Protein AF-A0A930DI45-F1 (afdb_monomer_lite)

Radius of gyration: 39.18 Å; chains: 1; bounding box: 90×34×97 Å

InterPro domains:
  IPR012910 TonB-dependent receptor, plug domain [PF07715] (63-113)
  IPR037066 TonB-dependent receptor, plug domain superfamily [G3DSA:2.170.130.10] (45-120)
  IPR039426 TonB-dependent receptor-like [PS52016] (44-120)
  IPR039426 TonB-dependent receptor-like [PTHR30069] (7-115)

Sequence (120 aa):
MNPNFKLNLLTLSLLAITSIAHAEDEVSTQELDEIQVKGKYIAKEKKVFTEGQAKSSRERVYQSSENIDAIVRSMPGVFTQQDKGSGVLAVNIRGDSGLGRVNTMVDGVTQTFYSTSADA

Structure (mmCIF, N/CA/C/O backbone):
data_AF-A0A930DI45-F1
#
_entry.id   AF-A0A930DI45-F1
#
loop_
_atom_site.group_PDB
_atom_site.id
_atom_site.type_symbol
_atom_site.label_atom_id
_atom_site.label_alt_id
_atom_site.label_comp_id
_atom_site.label_asym_id
_atom_site.label_entity_id
_atom_site.label_seq_id
_atom_site.pdbx_PDB_ins_code
_atom_site.Cartn_x
_atom_site.Cartn_y
_atom_site.Cartn_z
_atom_site.occupancy
_atom_site.B_iso_or_equiv
_atom_site.auth_seq_id
_atom_site.auth_comp_id
_atom_site.auth_asym_id
_atom_site.auth_atom_id
_atom_site.pdbx_PDB_model_num
ATOM 1 N N . MET A 1 1 ? -47.211 -2.564 79.512 1.00 41.62 1 MET A N 1
ATOM 2 C CA . MET A 1 1 ? -47.160 -3.741 78.618 1.00 41.62 1 MET A CA 1
ATOM 3 C C . MET A 1 1 ? -47.771 -4.905 79.390 1.00 41.62 1 MET A C 1
ATOM 5 O O . MET A 1 1 ? -47.152 -5.364 80.339 1.00 41.62 1 MET A O 1
ATOM 9 N N . ASN A 1 2 ? -49.030 -5.265 79.125 1.00 47.00 2 ASN A N 1
ATOM 10 C CA . ASN A 1 2 ? -49.768 -6.207 79.979 1.00 47.00 2 ASN A CA 1
ATOM 11 C C . ASN A 1 2 ? -49.318 -7.659 79.713 1.00 47.00 2 ASN A C 1
ATOM 13 O O . ASN A 1 2 ? -49.347 -8.074 78.557 1.00 47.00 2 ASN A O 1
ATOM 17 N N . PRO A 1 3 ? -48.942 -8.450 80.737 1.00 55.81 3 PRO A N 1
ATOM 18 C CA . PRO A 1 3 ? -48.264 -9.736 80.546 1.00 55.81 3 PRO A CA 1
ATOM 19 C C . PRO A 1 3 ? -49.206 -10.946 80.386 1.00 55.81 3 PRO A C 1
ATOM 21 O O . PRO A 1 3 ? -48.800 -12.069 80.649 1.00 55.81 3 PRO A O 1
ATOM 24 N N . ASN A 1 4 ? -50.464 -10.763 79.969 1.00 56.69 4 ASN A N 1
ATOM 25 C CA . ASN A 1 4 ? -51.433 -11.867 79.890 1.00 56.69 4 ASN A CA 1
ATOM 26 C C . ASN A 1 4 ? -52.196 -11.869 78.559 1.00 56.69 4 ASN A C 1
ATOM 28 O O . ASN A 1 4 ? -53.380 -11.542 78.510 1.00 56.69 4 ASN A O 1
ATOM 32 N N . PHE A 1 5 ? -51.519 -12.245 77.474 1.00 57.78 5 PHE A N 1
ATOM 33 C CA . PHE A 1 5 ? -52.167 -12.544 76.197 1.00 57.78 5 PHE A CA 1
ATOM 34 C C . PHE A 1 5 ? -52.518 -14.040 76.154 1.00 57.78 5 PHE A C 1
ATOM 36 O O . PHE A 1 5 ? -51.644 -14.883 75.965 1.00 57.78 5 PHE A O 1
ATOM 43 N N . LYS A 1 6 ? -53.788 -14.393 76.395 1.00 59.66 6 LYS A N 1
ATOM 44 C CA . LYS A 1 6 ? -54.266 -15.783 76.289 1.00 59.66 6 LYS A CA 1
ATOM 45 C C . LYS A 1 6 ? -54.643 -16.076 74.836 1.00 59.66 6 LYS A C 1
ATOM 47 O O . LYS A 1 6 ? -55.661 -15.588 74.354 1.00 59.66 6 LYS A O 1
ATOM 52 N N . LEU A 1 7 ? -53.817 -16.865 74.150 1.00 58.00 7 LEU A N 1
ATOM 53 C CA . LEU A 1 7 ? -54.048 -17.294 72.771 1.00 58.00 7 LEU A CA 1
ATOM 54 C C . LEU A 1 7 ? -55.141 -18.379 72.745 1.00 58.00 7 LEU A C 1
ATOM 56 O O . LEU A 1 7 ? -5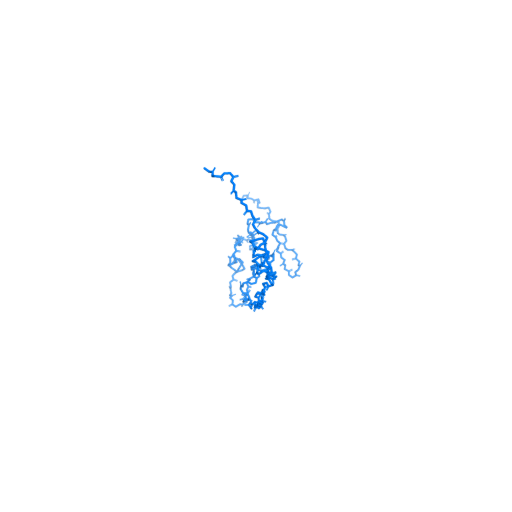4.975 -19.445 73.335 1.00 58.00 7 LEU A O 1
ATOM 60 N N . ASN A 1 8 ? -56.279 -18.093 72.111 1.00 65.81 8 ASN A N 1
ATOM 61 C CA . ASN A 1 8 ? -57.414 -19.017 72.013 1.00 65.81 8 ASN A CA 1
ATOM 62 C C . ASN A 1 8 ? -57.256 -19.930 70.780 1.00 65.81 8 ASN A C 1
ATOM 64 O O . ASN A 1 8 ? -56.772 -19.484 69.739 1.00 65.81 8 ASN A O 1
ATOM 68 N N . LEU A 1 9 ? -57.701 -21.187 70.857 1.00 65.56 9 LEU A N 1
ATOM 69 C CA . LEU A 1 9 ? -57.543 -22.186 69.788 1.00 65.56 9 LEU A CA 1
ATOM 70 C C . LEU A 1 9 ? -58.155 -21.720 68.451 1.00 65.56 9 LEU A C 1
ATOM 72 O O . LEU A 1 9 ? -57.596 -21.966 67.384 1.00 65.56 9 LEU A O 1
ATOM 76 N N . LEU A 1 10 ? -59.242 -20.944 68.517 1.00 67.44 10 LEU A N 1
ATOM 77 C CA . LEU A 1 10 ? -59.873 -20.324 67.349 1.00 67.44 10 LEU A CA 1
ATOM 78 C C . LEU A 1 10 ? -58.936 -19.324 66.643 1.00 67.44 10 LEU A C 1
ATOM 80 O O . LEU A 1 10 ? -58.851 -19.313 65.417 1.00 67.44 10 LEU A O 1
ATOM 84 N N . THR A 1 11 ? -58.184 -18.525 67.412 1.00 66.69 11 THR A N 1
ATOM 85 C CA . THR A 1 11 ? -57.245 -17.527 66.865 1.00 66.69 11 THR A CA 1
ATOM 86 C C . THR A 1 11 ? -56.028 -18.174 66.208 1.00 66.69 11 THR A C 1
ATOM 88 O O . THR A 1 11 ? -55.521 -17.651 65.221 1.00 66.69 11 THR A O 1
ATOM 91 N N . LEU A 1 12 ? -55.612 -19.350 66.690 1.00 67.12 12 LEU A N 1
ATOM 92 C CA . LEU A 1 12 ? -54.537 -20.128 66.078 1.00 67.12 12 LEU A CA 1
ATOM 93 C C . LEU A 1 12 ? -54.976 -20.744 64.737 1.00 67.12 12 LEU A C 1
ATOM 95 O O . 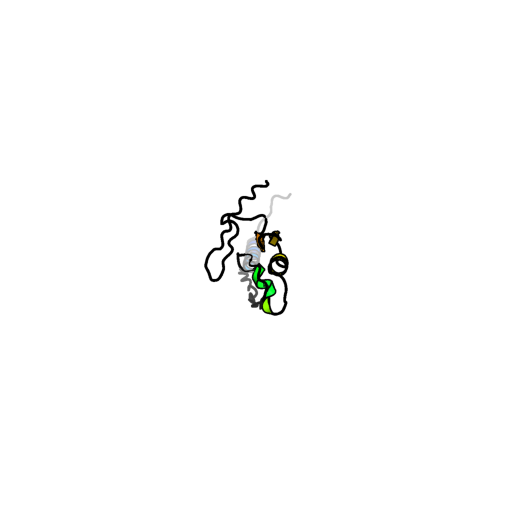LEU A 1 12 ? -54.199 -20.757 63.786 1.00 67.12 12 LEU A O 1
ATOM 99 N N . SER A 1 13 ? -56.236 -21.186 64.638 1.00 66.88 13 SER A N 1
ATOM 100 C CA . SER A 1 13 ? -56.790 -21.723 63.385 1.00 66.88 13 SER A CA 1
ATOM 101 C C . SER A 1 13 ? -56.919 -20.660 62.288 1.00 66.88 13 SER A C 1
ATOM 103 O O . SER A 1 13 ? -56.591 -20.928 61.136 1.00 66.88 13 SER A O 1
ATOM 105 N N . LEU A 1 14 ? -57.314 -19.433 62.648 1.00 66.88 14 LEU A N 1
ATOM 106 C CA . LEU A 1 14 ? -57.433 -18.325 61.696 1.00 66.88 14 LEU A CA 1
ATOM 107 C C . LEU A 1 14 ? -56.072 -17.928 61.111 1.00 66.88 14 LEU A C 1
ATOM 109 O O . LEU A 1 14 ? -55.971 -17.665 59.916 1.00 66.88 14 LEU A O 1
ATOM 113 N N . LEU A 1 15 ? -55.024 -17.942 61.939 1.00 67.06 15 LEU A N 1
ATOM 114 C CA . LEU A 1 15 ? -53.665 -17.610 61.515 1.00 67.06 15 LEU A CA 1
ATOM 115 C C . LEU A 1 15 ? -53.084 -18.668 60.557 1.00 67.06 15 LEU A C 1
ATOM 117 O O . LEU A 1 15 ? -52.405 -18.324 59.590 1.00 67.06 15 LEU A O 1
ATOM 121 N N . ALA A 1 16 ? -53.410 -19.946 60.776 1.00 65.81 16 ALA A N 1
ATOM 122 C CA . ALA A 1 16 ? -53.002 -21.038 59.893 1.00 65.81 16 ALA A CA 1
ATOM 123 C C . ALA A 1 16 ? -53.664 -20.954 58.504 1.00 65.81 16 ALA A C 1
ATOM 125 O O . ALA A 1 16 ? -53.018 -21.214 57.489 1.00 65.81 16 ALA A O 1
ATOM 126 N N . ILE A 1 17 ? -54.931 -20.532 58.438 1.00 67.62 17 ILE A N 1
ATOM 127 C CA . ILE A 1 17 ? -55.648 -20.351 57.166 1.00 67.62 17 ILE A CA 1
ATOM 128 C C . ILE A 1 17 ? -55.034 -19.196 56.357 1.00 67.62 17 ILE A C 1
ATOM 130 O O . ILE A 1 17 ? -54.860 -19.326 55.147 1.00 67.62 17 ILE A O 1
ATOM 134 N N . THR A 1 18 ? -54.625 -18.101 57.012 1.00 60.97 18 THR A N 1
ATOM 135 C CA . THR A 1 18 ? -53.965 -16.975 56.325 1.00 60.97 18 THR A CA 1
ATOM 136 C C . THR A 1 18 ? -52.596 -17.337 55.751 1.00 60.97 18 THR A C 1
ATOM 138 O O . THR A 1 18 ? -52.236 -16.841 54.691 1.00 60.97 18 THR A O 1
ATOM 141 N N . SER A 1 19 ? -51.845 -18.242 56.388 1.00 60.78 19 SER A N 1
ATOM 142 C CA . SER A 1 19 ? -50.555 -18.710 55.859 1.00 60.78 19 SER A CA 1
ATOM 143 C C . SER A 1 19 ? -50.685 -19.633 54.643 1.00 60.78 19 SER A C 1
ATOM 145 O O . SER A 1 19 ? -49.798 -19.635 53.797 1.00 60.78 19 SER A O 1
ATOM 147 N N . ILE A 1 20 ? -51.790 -20.378 54.517 1.00 60.47 20 ILE A N 1
ATOM 148 C CA . ILE A 1 20 ? -52.047 -21.247 53.353 1.00 60.47 20 ILE A CA 1
ATOM 149 C C . ILE A 1 20 ? -52.455 -20.406 52.133 1.00 60.47 20 ILE A C 1
ATOM 151 O O . ILE A 1 20 ? -52.079 -20.734 51.014 1.00 60.47 20 ILE A O 1
ATOM 155 N N . ALA A 1 21 ? -53.153 -19.285 52.344 1.00 56.97 21 ALA A N 1
ATOM 156 C CA . ALA A 1 21 ? -53.513 -18.345 51.278 1.00 56.97 21 ALA A CA 1
ATOM 157 C C . ALA A 1 21 ? -52.311 -17.570 50.697 1.00 56.97 21 ALA A C 1
ATOM 159 O O . ALA A 1 21 ? -52.420 -17.007 49.616 1.00 56.97 21 ALA A O 1
ATOM 160 N N . HIS A 1 22 ? -51.171 -17.543 51.397 1.00 54.50 22 HIS A N 1
ATOM 161 C CA . HIS A 1 22 ? -49.923 -16.929 50.925 1.00 54.50 22 HIS A CA 1
ATOM 162 C C . HIS A 1 22 ? -48.925 -17.941 50.336 1.00 54.50 22 HIS A C 1
ATOM 164 O O . HIS A 1 22 ? -47.793 -17.568 50.042 1.00 54.50 22 HIS A O 1
ATOM 170 N N . ALA A 1 23 ? -49.322 -19.206 50.164 1.00 47.16 23 ALA A N 1
ATOM 171 C CA . ALA A 1 23 ? -48.489 -20.265 49.594 1.00 47.16 23 ALA A CA 1
ATOM 172 C C . ALA A 1 23 ? -48.754 -20.486 48.091 1.00 47.16 23 ALA A C 1
ATOM 174 O O . ALA A 1 23 ? -48.720 -21.618 47.610 1.00 47.16 23 ALA A O 1
ATOM 175 N N . GLU A 1 24 ? -49.039 -19.417 47.345 1.00 52.91 24 GLU A N 1
ATOM 176 C CA . GLU A 1 24 ? -48.905 -19.451 45.890 1.00 52.91 24 GLU A CA 1
ATOM 177 C C . GLU A 1 24 ? -47.414 -19.307 45.573 1.00 52.91 24 GLU A C 1
ATOM 179 O O . GLU A 1 24 ? -46.849 -18.215 45.602 1.00 52.91 24 GLU A O 1
ATOM 184 N N . ASP A 1 25 ? -46.762 -20.450 45.343 1.00 51.38 25 ASP A N 1
ATOM 185 C CA . ASP A 1 25 ? -45.459 -20.517 44.687 1.00 51.38 25 ASP A CA 1
ATOM 186 C C . ASP A 1 25 ? -45.603 -19.886 43.295 1.00 51.38 25 ASP A C 1
ATOM 188 O O . ASP A 1 25 ? -45.906 -20.553 42.302 1.00 51.38 25 ASP A O 1
ATOM 192 N N . GLU A 1 26 ? -45.382 -18.576 43.213 1.00 55.31 26 GLU A N 1
ATOM 193 C CA . GLU A 1 26 ? -45.094 -17.908 41.955 1.00 55.31 26 GLU A CA 1
ATOM 194 C C . GLU A 1 26 ? -43.703 -18.345 41.488 1.00 55.31 26 GLU A C 1
ATOM 196 O O . GLU A 1 26 ? -42.695 -1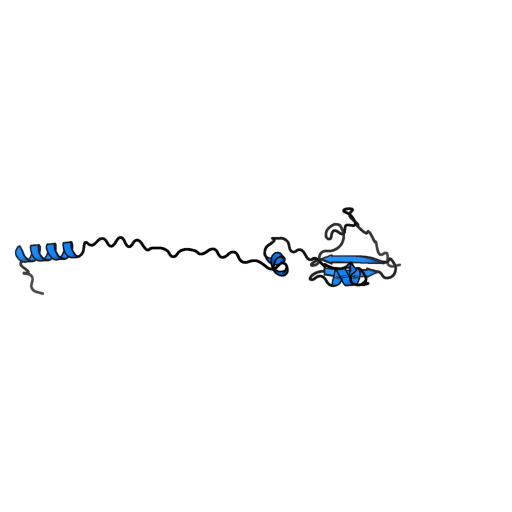7.654 41.653 1.00 55.31 26 GLU A O 1
ATOM 201 N N . VAL A 1 27 ? -43.640 -19.524 40.865 1.00 56.81 27 VAL A N 1
ATOM 202 C CA . VAL A 1 27 ? -42.552 -19.849 39.945 1.00 56.81 27 VAL A CA 1
ATOM 203 C C . VAL A 1 27 ? -42.732 -18.930 38.742 1.00 56.81 27 VAL A C 1
ATOM 205 O O . VAL A 1 27 ? -43.361 -19.278 37.746 1.00 56.81 27 VAL A O 1
ATOM 208 N N . SER A 1 28 ? -42.211 -17.711 38.869 1.00 56.66 28 SER A N 1
ATOM 209 C CA . SER A 1 28 ? -42.112 -16.747 37.783 1.00 56.66 28 SER A CA 1
ATOM 210 C C . SER A 1 28 ? -41.142 -17.304 36.740 1.00 56.66 28 SER A C 1
ATOM 212 O O . SER A 1 28 ? -39.938 -17.046 36.765 1.00 56.66 28 SER A O 1
ATOM 214 N N . THR A 1 29 ? -41.649 -18.128 35.825 1.00 63.19 29 THR A N 1
ATOM 215 C CA . THR A 1 29 ? -40.968 -18.396 34.563 1.00 63.19 29 THR A CA 1
ATOM 216 C C . THR A 1 29 ? -41.051 -17.120 33.741 1.00 63.19 29 THR A C 1
ATOM 218 O O . THR A 1 29 ? -42.065 -16.837 33.110 1.00 63.19 29 THR A O 1
ATOM 221 N N . GLN A 1 30 ? -39.995 -16.314 33.805 1.00 68.75 30 GLN A N 1
ATOM 222 C CA . GLN A 1 30 ? -39.832 -15.159 32.934 1.00 68.75 30 GLN A CA 1
ATOM 223 C C . GLN A 1 30 ? -39.646 -15.675 31.503 1.00 68.75 30 GLN A C 1
ATOM 225 O O . GLN A 1 30 ? -38.630 -16.304 31.199 1.00 68.75 30 GLN A O 1
ATOM 230 N N . GLU A 1 31 ? -40.632 -15.452 30.632 1.00 73.69 31 GLU A N 1
ATOM 231 C CA . GLU A 1 31 ? -40.435 -15.643 29.197 1.00 73.69 31 GLU A CA 1
ATOM 232 C C . GLU A 1 31 ? -39.420 -14.603 28.712 1.00 73.69 31 GLU A C 1
ATOM 234 O O . GLU A 1 31 ? -39.586 -13.400 28.915 1.00 73.69 31 GLU A O 1
ATOM 239 N N . LEU A 1 32 ? -38.315 -15.084 28.143 1.00 79.94 32 LEU A N 1
ATOM 240 C CA . LEU A 1 32 ? -37.265 -14.236 27.593 1.00 79.94 32 LEU A CA 1
ATOM 241 C C . LEU A 1 32 ? -37.647 -13.815 26.173 1.00 79.94 32 LEU A C 1
ATOM 243 O O . LEU A 1 32 ? -38.090 -14.646 25.379 1.00 79.94 32 LEU A O 1
ATOM 247 N N . ASP A 1 33 ? -37.410 -12.548 25.842 1.00 81.19 33 ASP A N 1
ATOM 248 C CA . ASP A 1 33 ? -37.639 -12.029 24.495 1.00 81.19 33 ASP A CA 1
ATOM 249 C C . ASP A 1 33 ? -36.766 -12.743 23.446 1.00 81.19 33 ASP A C 1
ATOM 251 O O . ASP A 1 33 ? -35.582 -13.031 23.656 1.00 81.19 33 ASP A O 1
ATOM 255 N N . GLU A 1 34 ? -37.350 -12.988 22.272 1.00 79.62 34 GLU A N 1
ATOM 256 C CA . GLU A 1 34 ? -36.671 -13.627 21.146 1.00 79.62 34 GLU A CA 1
ATOM 257 C C . GLU A 1 34 ? -35.554 -12.729 20.577 1.00 79.62 34 GLU A C 1
ATOM 259 O O . GLU A 1 34 ? -35.784 -11.601 20.126 1.00 79.62 34 GLU A O 1
ATOM 264 N N . ILE A 1 35 ? -34.319 -13.243 20.536 1.00 79.44 35 ILE A N 1
ATOM 265 C CA . ILE A 1 35 ? -33.175 -12.527 19.955 1.00 79.44 35 ILE A CA 1
ATOM 266 C C . ILE A 1 35 ? -33.227 -12.626 18.425 1.00 79.44 35 ILE A C 1
ATOM 268 O O . ILE A 1 35 ? -32.780 -13.606 17.827 1.00 79.44 35 ILE A O 1
ATOM 272 N N . GLN A 1 36 ? -33.705 -11.570 17.763 1.00 73.56 36 GLN A N 1
ATOM 273 C CA . GLN A 1 36 ? -33.657 -11.481 16.301 1.00 73.56 36 GLN A CA 1
ATOM 274 C C . GLN A 1 36 ? -32.247 -11.145 15.789 1.00 73.56 36 GLN A C 1
ATOM 276 O O . GLN A 1 36 ? -31.800 -9.994 15.825 1.00 73.56 36 GLN A O 1
ATOM 281 N N . VAL A 1 37 ? -31.561 -12.139 15.220 1.00 74.75 37 VAL A N 1
ATOM 282 C CA . VAL A 1 37 ? -30.275 -11.944 14.536 1.00 74.75 37 VAL A CA 1
ATOM 283 C C . VAL A 1 37 ? -30.515 -11.361 13.140 1.00 74.75 37 VAL A C 1
ATOM 285 O O . VAL A 1 37 ? -30.812 -12.073 12.183 1.00 74.75 37 VAL A O 1
ATOM 288 N N . LYS A 1 38 ? -30.372 -10.039 12.996 1.00 74.69 38 LYS A N 1
ATOM 289 C CA . LYS A 1 38 ? -30.421 -9.375 11.683 1.00 74.69 38 LYS A CA 1
ATOM 290 C C . LYS A 1 38 ? -29.040 -9.400 11.030 1.00 74.69 38 LYS A C 1
ATOM 292 O O . LYS A 1 38 ? -28.120 -8.710 11.466 1.00 74.69 38 LYS A O 1
ATOM 297 N N . GLY A 1 39 ? -28.902 -10.168 9.950 1.00 65.69 39 GLY A N 1
ATOM 298 C CA . GLY A 1 39 ? -27.710 -10.154 9.103 1.00 65.69 39 GLY A CA 1
ATOM 299 C C . GLY A 1 39 ? -27.542 -8.793 8.426 1.00 65.69 39 GLY A C 1
ATOM 300 O O . GLY A 1 39 ? -28.281 -8.449 7.506 1.00 65.69 39 GLY A O 1
ATOM 301 N N . LYS A 1 40 ? -26.575 -7.994 8.880 1.00 68.38 40 LYS A N 1
ATOM 302 C CA . LYS A 1 40 ? -26.240 -6.715 8.249 1.00 68.38 40 LYS A CA 1
ATOM 303 C C . LYS A 1 40 ? -25.341 -6.971 7.043 1.00 68.38 40 LYS A C 1
ATOM 305 O O . LYS A 1 40 ? -24.208 -7.415 7.202 1.00 68.38 40 LYS A O 1
ATOM 310 N N . TYR A 1 41 ? -25.817 -6.640 5.843 1.00 65.56 41 TYR A N 1
ATOM 311 C CA . TYR A 1 41 ? -24.950 -6.559 4.669 1.00 65.56 41 TYR A CA 1
ATOM 312 C C . TYR A 1 41 ? -2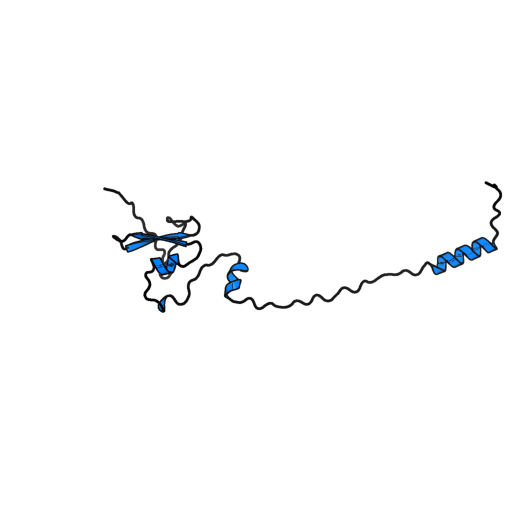3.937 -5.425 4.886 1.00 65.56 41 TYR A C 1
ATOM 314 O O . TYR A 1 41 ? -24.290 -4.244 4.909 1.00 65.56 41 TYR A O 1
ATOM 322 N N . ILE A 1 42 ? -22.675 -5.784 5.122 1.00 62.66 42 ILE A N 1
ATOM 323 C CA . ILE A 1 42 ? -21.586 -4.819 5.268 1.00 62.66 42 ILE A CA 1
ATOM 324 C C . ILE A 1 42 ? -21.100 -4.462 3.863 1.00 62.66 42 ILE A C 1
ATOM 326 O O . ILE A 1 42 ? -20.540 -5.304 3.158 1.00 62.66 42 ILE A O 1
ATOM 330 N N . ALA A 1 43 ? -21.332 -3.208 3.463 1.00 67.25 43 ALA A N 1
ATOM 331 C CA . ALA A 1 43 ? -20.805 -2.651 2.221 1.00 67.25 43 ALA A CA 1
ATOM 332 C C . ALA A 1 43 ? -19.283 -2.860 2.135 1.00 67.25 43 ALA A C 1
ATOM 334 O O . ALA A 1 43 ? -18.591 -2.867 3.157 1.00 67.25 43 ALA A O 1
ATOM 335 N N . LYS A 1 44 ? -18.759 -3.051 0.920 1.00 61.56 44 LYS A N 1
ATOM 336 C CA . LYS A 1 44 ? -17.373 -3.486 0.678 1.00 61.56 44 LYS A CA 1
ATOM 337 C C . LYS A 1 44 ? -16.349 -2.555 1.346 1.00 61.56 44 LYS A C 1
ATOM 339 O O . LYS A 1 44 ? -15.394 -3.045 1.941 1.00 61.56 44 LYS A O 1
ATOM 344 N N . GLU A 1 45 ? -16.615 -1.250 1.363 1.00 63.22 45 GLU A N 1
ATOM 345 C CA . GLU A 1 45 ? -15.825 -0.226 2.065 1.00 63.22 45 GLU A CA 1
ATOM 346 C C . GLU A 1 45 ? -15.722 -0.390 3.593 1.00 63.22 45 GLU A C 1
ATOM 348 O O . GLU A 1 45 ? -14.823 0.179 4.201 1.00 63.22 45 GLU A O 1
ATOM 353 N N . LYS A 1 46 ? -16.603 -1.164 4.240 1.00 63.88 46 LYS A N 1
ATOM 354 C CA . LYS A 1 46 ? -16.564 -1.405 5.693 1.00 63.88 46 LYS A CA 1
ATOM 355 C C . LYS A 1 46 ? -15.943 -2.750 6.082 1.00 63.88 46 LYS A C 1
ATOM 357 O O . LYS A 1 46 ? -15.709 -2.971 7.268 1.00 63.88 46 LYS A O 1
ATOM 362 N N . LYS A 1 47 ? -15.624 -3.625 5.116 1.00 62.53 47 LYS A N 1
ATOM 363 C CA . LYS A 1 47 ? -14.973 -4.925 5.386 1.00 62.53 47 LYS A CA 1
ATOM 364 C C . LYS A 1 47 ? -13.564 -4.793 5.973 1.00 62.53 47 LYS A C 1
ATOM 366 O O . LYS A 1 47 ? -13.145 -5.645 6.752 1.00 62.53 47 LYS A O 1
ATOM 371 N N . VAL A 1 48 ? -12.880 -3.688 5.674 1.00 58.94 48 VAL A N 1
ATOM 372 C CA . VAL A 1 48 ? -11.573 -3.325 6.252 1.00 58.94 48 VAL A CA 1
ATOM 373 C C . VAL A 1 48 ? -11.593 -3.162 7.777 1.00 58.94 48 VAL A C 1
ATOM 375 O O . VAL A 1 48 ? -10.533 -3.199 8.390 1.00 58.94 48 VAL A O 1
ATOM 378 N N . PHE A 1 49 ? -12.770 -3.018 8.398 1.00 61.50 49 PHE A N 1
ATOM 379 C CA . PHE A 1 49 ? -12.920 -2.935 9.857 1.00 61.50 49 PHE A CA 1
ATOM 380 C C . PHE A 1 49 ? -13.310 -4.267 10.520 1.00 61.50 49 PHE A C 1
ATOM 382 O O . PHE A 1 49 ? -13.386 -4.331 11.743 1.00 61.50 49 PHE A O 1
ATOM 389 N N . THR A 1 50 ? -13.593 -5.315 9.738 1.00 65.56 50 THR A N 1
ATOM 390 C CA . THR A 1 50 ? -14.008 -6.641 10.242 1.00 65.56 50 THR A CA 1
ATOM 391 C C . THR A 1 50 ? -12.947 -7.721 10.063 1.00 65.56 50 THR A C 1
ATOM 393 O O . THR A 1 50 ? -12.959 -8.713 10.784 1.00 65.56 50 THR A O 1
ATOM 396 N N . GLU A 1 51 ? -12.028 -7.551 9.113 1.00 67.12 51 GLU A N 1
ATOM 397 C CA . GLU A 1 51 ? -10.879 -8.439 8.945 1.00 67.12 51 GLU A CA 1
ATOM 398 C C . GLU A 1 51 ? -9.760 -7.976 9.890 1.00 67.12 51 GLU A C 1
ATOM 400 O O . GLU A 1 51 ? -9.432 -6.792 9.932 1.00 67.12 51 GLU A O 1
ATOM 405 N N . GLY A 1 52 ? -9.148 -8.894 10.649 1.00 60.03 52 GLY A N 1
ATOM 406 C CA . GLY A 1 52 ? -8.041 -8.602 11.580 1.00 60.03 52 GLY A CA 1
ATOM 407 C C . GLY A 1 52 ? -6.733 -8.164 10.902 1.00 60.03 52 GLY A C 1
ATOM 408 O O . GLY A 1 52 ? -5.657 -8.318 11.472 1.00 60.03 52 GLY A O 1
ATOM 409 N N . GLN A 1 53 ? -6.806 -7.673 9.666 1.00 65.19 53 GLN A N 1
ATOM 410 C CA . GLN A 1 53 ? -5.688 -7.197 8.874 1.00 65.19 53 GLN A CA 1
ATOM 411 C C . GLN A 1 53 ? -6.094 -5.904 8.175 1.00 65.19 53 GLN A C 1
ATOM 413 O O . GLN A 1 53 ? -7.061 -5.849 7.418 1.00 65.19 53 GLN A O 1
ATOM 418 N N . ALA A 1 54 ? -5.323 -4.848 8.400 1.00 64.38 54 ALA A N 1
ATOM 419 C CA . ALA A 1 54 ? -5.567 -3.576 7.748 1.00 64.38 54 ALA A CA 1
ATOM 420 C C . ALA A 1 54 ? -4.962 -3.596 6.337 1.00 64.38 54 ALA A C 1
ATOM 422 O O . ALA A 1 54 ? -3.786 -3.268 6.154 1.00 64.38 54 ALA A O 1
ATOM 423 N N . LYS A 1 55 ? -5.784 -3.990 5.359 1.00 72.00 55 LYS A N 1
ATOM 424 C CA . LYS A 1 55 ? -5.472 -3.977 3.927 1.00 72.00 55 LYS A CA 1
ATOM 425 C C . LYS A 1 55 ? -5.845 -2.627 3.319 1.00 72.00 55 LYS A C 1
ATOM 427 O O . LYS A 1 55 ? -6.993 -2.205 3.398 1.00 72.00 55 LYS A O 1
ATOM 432 N N . SER A 1 56 ? -4.878 -1.974 2.686 1.00 71.94 56 SER A N 1
ATOM 433 C CA . SER A 1 56 ? -5.120 -0.806 1.840 1.00 71.94 56 SER A CA 1
ATOM 434 C C . SER A 1 56 ? -4.980 -1.246 0.388 1.00 71.94 56 SER A C 1
ATOM 436 O O . SER A 1 56 ? -3.934 -1.775 0.012 1.00 71.94 56 SER A O 1
ATOM 438 N N . SER A 1 57 ? -6.038 -1.112 -0.408 1.00 78.38 57 SER A N 1
ATOM 439 C CA . SER A 1 57 ? -6.009 -1.401 -1.842 1.00 78.38 57 SER A CA 1
ATOM 440 C C . SER A 1 57 ? -6.518 -0.207 -2.633 1.00 78.38 57 SER A C 1
ATOM 442 O O . SER A 1 57 ? -7.400 0.528 -2.190 1.00 78.38 57 SER A O 1
ATOM 444 N N . ARG A 1 58 ? -5.932 -0.010 -3.815 1.00 77.94 58 ARG A N 1
ATOM 445 C CA . ARG A 1 58 ? -6.375 0.976 -4.795 1.00 77.94 58 ARG A CA 1
ATOM 446 C C . ARG A 1 58 ? -6.904 0.230 -6.010 1.00 77.94 58 ARG A C 1
ATOM 448 O O . ARG A 1 58 ? -6.150 -0.427 -6.720 1.00 77.94 58 ARG A O 1
ATOM 455 N N . GLU A 1 59 ? -8.201 0.326 -6.260 1.00 82.56 59 GLU A N 1
ATOM 456 C CA . GLU A 1 59 ? -8.802 -0.230 -7.470 1.00 82.56 59 GLU A CA 1
ATOM 457 C C . GLU A 1 59 ? -8.729 0.767 -8.632 1.00 82.56 59 GLU A C 1
ATOM 459 O O . GLU A 1 59 ? -8.638 1.980 -8.432 1.00 82.56 59 GLU A O 1
ATOM 464 N N . ARG A 1 60 ? -8.848 0.239 -9.859 1.00 81.25 60 ARG A N 1
ATOM 465 C CA . ARG A 1 60 ? -8.915 1.020 -11.109 1.00 81.25 60 ARG A CA 1
ATOM 466 C C . ARG A 1 60 ? -7.660 1.856 -11.393 1.00 81.25 60 ARG A C 1
ATOM 468 O O . ARG A 1 60 ? -7.750 2.919 -11.994 1.00 81.25 60 ARG A O 1
ATOM 475 N N . VAL A 1 61 ? -6.488 1.338 -11.019 1.00 81.19 61 VAL A N 1
ATOM 476 C CA . VAL A 1 61 ? -5.184 1.978 -11.280 1.00 81.19 61 VAL A CA 1
ATOM 477 C C . VAL A 1 61 ? -4.945 2.222 -12.778 1.00 81.19 61 VAL A C 1
ATOM 479 O O . VAL A 1 61 ? -4.356 3.223 -13.150 1.00 81.19 61 VAL A O 1
ATOM 482 N N . TYR A 1 62 ? -5.487 1.367 -13.650 1.00 79.25 62 TYR A N 1
ATOM 483 C CA . TYR A 1 62 ? -5.366 1.480 -15.110 1.00 79.25 62 TYR A CA 1
ATOM 484 C C . TYR A 1 62 ? -6.185 2.622 -15.742 1.00 79.25 62 TYR A C 1
ATOM 486 O O . TYR A 1 62 ? -6.053 2.869 -16.936 1.00 79.25 62 TYR A O 1
ATOM 494 N N . GLN A 1 63 ? -7.074 3.280 -14.989 1.00 80.12 63 GLN A N 1
ATOM 495 C CA . GLN A 1 63 ? -7.946 4.340 -15.519 1.00 80.12 63 GLN A CA 1
ATOM 496 C C . GLN A 1 63 ? -7.304 5.731 -15.471 1.00 80.12 63 GLN A C 1
ATOM 498 O O . GLN A 1 63 ? -7.883 6.678 -15.995 1.00 80.12 63 GLN A O 1
ATOM 503 N N . SER A 1 64 ? -6.135 5.860 -14.841 1.00 74.44 64 SER A N 1
ATOM 504 C CA . SER A 1 64 ? -5.387 7.111 -14.734 1.00 74.44 64 SER A CA 1
ATOM 505 C C . SER A 1 64 ? -3.943 6.878 -15.170 1.00 74.44 64 SER A C 1
ATOM 507 O O . SER A 1 64 ? -3.350 5.854 -14.838 1.00 74.44 64 SER A O 1
ATOM 509 N N . SER A 1 65 ? -3.358 7.826 -15.901 1.00 82.44 65 SER A N 1
ATOM 510 C CA . SER A 1 65 ? -1.950 7.797 -16.323 1.00 82.44 65 SER A CA 1
ATOM 511 C C . SER A 1 65 ? -1.016 8.353 -15.238 1.00 82.44 65 SER A C 1
ATOM 513 O O . SER A 1 65 ? -0.077 9.095 -15.525 1.00 82.44 65 SER A O 1
ATOM 515 N N . GLU A 1 66 ? -1.321 8.066 -13.977 1.00 85.69 66 GLU A N 1
ATOM 516 C CA . GLU A 1 66 ? -0.563 8.547 -12.827 1.00 85.69 66 GLU A CA 1
ATOM 517 C C . GLU A 1 66 ? 0.751 7.780 -12.659 1.00 85.69 66 GLU A C 1
ATOM 519 O O . GLU A 1 66 ? 0.865 6.598 -12.986 1.00 85.69 66 GLU A O 1
ATOM 524 N N . ASN A 1 67 ? 1.756 8.457 -12.101 1.00 87.31 67 ASN A N 1
ATOM 525 C CA . ASN A 1 67 ? 2.976 7.786 -11.675 1.00 87.31 67 ASN A CA 1
ATOM 526 C C . ASN A 1 67 ? 2.671 6.835 -10.500 1.00 87.31 67 ASN A C 1
ATOM 528 O O . ASN A 1 67 ? 1.821 7.132 -9.657 1.00 87.31 67 ASN A O 1
ATOM 532 N N . ILE A 1 68 ? 3.406 5.724 -10.410 1.00 86.75 68 ILE A N 1
ATOM 533 C CA . ILE A 1 68 ? 3.321 4.762 -9.303 1.00 86.75 68 ILE A CA 1
ATOM 534 C C . ILE A 1 68 ? 3.486 5.458 -7.940 1.00 86.75 68 ILE A C 1
ATOM 536 O O . ILE A 1 68 ? 2.766 5.114 -7.008 1.00 86.75 68 ILE A O 1
ATOM 540 N N . ASP A 1 69 ? 4.344 6.477 -7.822 1.00 88.81 69 ASP A N 1
ATOM 541 C CA . ASP A 1 69 ? 4.484 7.294 -6.607 1.00 88.81 69 ASP A CA 1
ATOM 542 C C . ASP A 1 69 ? 3.154 7.935 -6.180 1.00 88.81 69 ASP A C 1
ATOM 544 O O . ASP A 1 69 ? 2.754 7.832 -5.021 1.00 88.81 69 ASP A O 1
ATOM 548 N N . ALA A 1 70 ? 2.426 8.538 -7.124 1.00 89.31 70 ALA A N 1
ATOM 549 C CA . ALA A 1 70 ? 1.140 9.180 -6.859 1.00 89.31 70 ALA A CA 1
ATOM 550 C C . ALA A 1 70 ? 0.065 8.153 -6.478 1.00 89.31 70 ALA A C 1
ATOM 552 O O . ALA A 1 70 ? -0.665 8.340 -5.501 1.00 89.31 70 ALA A O 1
ATOM 553 N N . ILE A 1 71 ? 0.021 7.030 -7.199 1.00 89.06 71 ILE A N 1
ATOM 554 C CA . ILE A 1 71 ? -0.912 5.933 -6.930 1.00 89.06 71 ILE A CA 1
ATOM 555 C C . ILE A 1 71 ? -0.677 5.374 -5.524 1.00 89.06 71 ILE A C 1
ATOM 557 O O . ILE A 1 71 ? -1.622 5.233 -4.747 1.00 89.06 71 ILE A O 1
ATOM 561 N N . VAL A 1 72 ? 0.574 5.078 -5.172 1.00 88.31 72 VAL A N 1
ATOM 562 C CA . VAL A 1 72 ? 0.921 4.454 -3.893 1.00 88.31 72 VAL A CA 1
ATOM 563 C C . VAL A 1 72 ? 0.750 5.432 -2.729 1.00 88.31 72 VAL A C 1
ATOM 565 O O . VAL A 1 72 ? 0.199 5.044 -1.700 1.00 88.31 72 VAL A O 1
ATOM 568 N N . ARG A 1 73 ? 1.114 6.712 -2.894 1.00 89.31 73 ARG A N 1
ATOM 569 C CA . ARG A 1 73 ? 0.916 7.750 -1.863 1.00 89.31 73 ARG A CA 1
ATOM 570 C C . ARG A 1 73 ? -0.556 8.128 -1.659 1.00 89.31 73 ARG A C 1
ATOM 572 O O . ARG A 1 73 ? -0.903 8.668 -0.615 1.00 89.31 73 ARG A O 1
ATOM 579 N N . SER A 1 74 ? -1.444 7.825 -2.612 1.00 88.38 74 SER A N 1
ATOM 580 C CA . SER A 1 74 ? -2.893 8.015 -2.424 1.00 88.38 74 SER A CA 1
ATOM 581 C C . SER A 1 74 ? -3.493 7.081 -1.362 1.00 88.38 74 SER A C 1
ATOM 583 O O . SER A 1 74 ? -4.610 7.309 -0.892 1.00 88.38 74 SER A O 1
ATOM 585 N N . MET A 1 75 ? -2.764 6.031 -0.968 1.00 87.62 75 MET A N 1
ATOM 586 C CA . MET A 1 75 ? -3.198 5.095 0.060 1.00 87.62 75 MET A CA 1
ATOM 587 C C . MET A 1 75 ? -2.941 5.646 1.473 1.00 87.62 75 MET A C 1
ATOM 589 O O . MET A 1 75 ? -1.851 6.140 1.765 1.00 87.62 75 MET A O 1
ATOM 593 N N . PRO A 1 76 ? -3.904 5.515 2.401 1.00 85.62 76 PRO A N 1
ATOM 594 C CA . PRO A 1 76 ? -3.738 5.997 3.767 1.00 85.62 76 PRO A CA 1
ATOM 595 C C . PRO A 1 76 ? -2.631 5.241 4.512 1.00 85.62 76 PRO A C 1
ATOM 597 O O . PRO A 1 76 ? -2.535 4.014 4.443 1.00 85.62 76 PRO A O 1
ATOM 600 N N . GLY A 1 77 ? -1.822 5.982 5.274 1.00 85.94 77 GLY A N 1
ATOM 601 C CA . GLY A 1 77 ? -0.725 5.422 6.071 1.00 85.94 77 GLY A CA 1
ATOM 602 C C . GLY A 1 77 ? 0.478 4.958 5.246 1.00 85.94 77 GLY A C 1
ATOM 603 O O . GLY A 1 77 ? 1.336 4.259 5.790 1.00 85.94 77 GLY A O 1
ATOM 604 N N . VAL A 1 78 ? 0.533 5.332 3.964 1.00 88.69 78 VAL A N 1
ATOM 605 C CA . VAL A 1 78 ? 1.656 5.077 3.065 1.00 88.69 78 VAL A CA 1
ATOM 606 C C . VAL A 1 78 ? 2.340 6.395 2.726 1.00 88.69 78 VAL A C 1
ATOM 608 O O . VAL A 1 78 ? 1.704 7.366 2.325 1.00 88.69 78 VAL A O 1
ATOM 611 N N . PHE A 1 79 ? 3.657 6.413 2.866 1.00 88.88 79 PHE A N 1
ATOM 612 C CA . PHE A 1 79 ? 4.522 7.495 2.434 1.00 88.88 79 PHE A CA 1
ATOM 613 C C . PHE A 1 79 ? 5.495 6.952 1.406 1.00 88.88 79 PHE A C 1
ATOM 615 O O . PHE A 1 79 ? 5.942 5.811 1.489 1.00 88.88 79 PHE A O 1
ATOM 622 N N . THR A 1 80 ? 5.838 7.773 0.432 1.00 88.94 80 THR A N 1
ATOM 623 C CA . THR A 1 80 ? 6.727 7.373 -0.650 1.00 88.94 80 THR A CA 1
ATOM 624 C C . THR A 1 80 ? 7.782 8.438 -0.877 1.00 88.94 80 THR A C 1
ATOM 626 O O . THR A 1 80 ? 7.521 9.629 -0.689 1.00 88.94 80 THR A O 1
ATOM 629 N N . GLN A 1 81 ? 8.969 8.012 -1.282 1.00 87.31 81 GLN A N 1
ATOM 630 C CA . GLN A 1 81 ? 10.048 8.871 -1.748 1.00 87.31 81 GLN A CA 1
ATOM 631 C C . GLN A 1 81 ? 10.549 8.297 -3.065 1.00 87.31 81 GLN A C 1
ATOM 633 O O . GLN A 1 81 ? 11.042 7.172 -3.105 1.00 87.31 81 GLN A O 1
ATOM 638 N N . GLN A 1 82 ? 10.384 9.056 -4.141 1.00 87.38 82 GLN A N 1
ATOM 639 C CA . GLN A 1 82 ? 10.890 8.672 -5.448 1.00 87.38 82 GLN A CA 1
ATOM 640 C C . GLN A 1 82 ? 12.200 9.411 -5.711 1.00 87.38 82 GLN A C 1
ATOM 642 O O . GLN A 1 82 ? 12.231 10.644 -5.683 1.00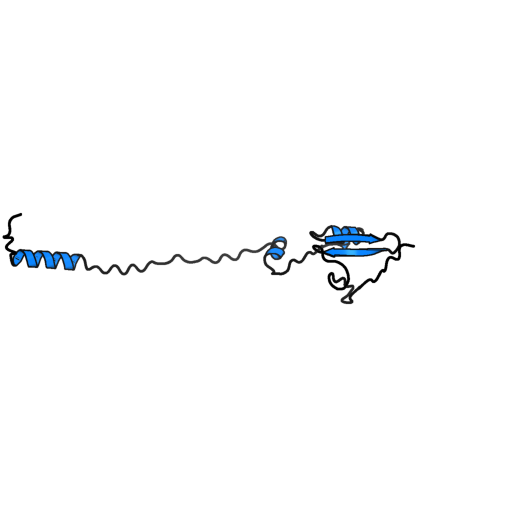 87.38 82 GLN A O 1
ATOM 647 N N . ASP A 1 83 ? 13.263 8.665 -5.996 1.00 84.44 83 ASP A N 1
ATOM 648 C CA . ASP A 1 83 ? 14.491 9.251 -6.519 1.00 84.44 83 ASP A CA 1
ATOM 649 C C . ASP A 1 83 ? 14.313 9.558 -8.013 1.00 84.44 83 ASP A C 1
ATOM 651 O O . ASP A 1 83 ? 14.002 8.679 -8.820 1.00 84.44 83 ASP A O 1
ATOM 655 N N . LYS A 1 84 ? 14.502 10.827 -8.389 1.00 81.38 84 LYS A N 1
ATOM 656 C CA . LYS A 1 84 ? 14.366 11.286 -9.778 1.00 81.38 84 LYS A CA 1
ATOM 657 C C . LYS A 1 84 ? 15.525 10.830 -10.666 1.00 81.38 84 LYS A C 1
ATOM 659 O O . LYS A 1 84 ? 15.346 10.795 -11.879 1.00 81.38 84 LYS A O 1
ATOM 664 N N . GLY A 1 85 ? 16.684 10.510 -10.082 1.00 82.25 85 GLY A N 1
ATOM 665 C CA . GLY A 1 85 ? 17.869 10.063 -10.815 1.00 82.25 85 GLY A CA 1
ATOM 666 C C . GLY A 1 85 ? 17.813 8.582 -11.188 1.00 82.25 85 GLY A C 1
ATOM 667 O O . GLY A 1 85 ? 18.035 8.232 -12.343 1.00 82.25 85 GLY A O 1
ATOM 668 N N . SER A 1 86 ? 17.486 7.714 -10.227 1.00 80.19 86 SER A N 1
ATOM 669 C CA . SER A 1 86 ? 17.415 6.259 -10.445 1.00 80.19 86 SER A CA 1
ATOM 670 C C . SER A 1 86 ? 16.016 5.731 -10.785 1.00 80.19 86 SER A C 1
ATOM 672 O O . SER A 1 86 ? 15.880 4.585 -11.208 1.00 80.19 86 SER A O 1
ATOM 674 N N . GLY A 1 87 ? 14.963 6.534 -10.592 1.00 79.12 87 GLY A N 1
ATOM 675 C CA . GLY A 1 87 ? 13.575 6.102 -10.779 1.00 79.12 87 GLY A CA 1
ATOM 676 C C . GLY A 1 87 ? 13.073 5.131 -9.703 1.00 79.12 87 GLY A C 1
ATOM 677 O O . GLY A 1 87 ? 11.961 4.616 -9.821 1.00 79.12 87 GLY A O 1
ATOM 678 N N . VAL A 1 88 ? 13.862 4.883 -8.655 1.00 84.12 88 VAL A N 1
ATOM 679 C CA . VAL A 1 88 ? 13.509 3.983 -7.556 1.00 84.12 88 VAL A CA 1
ATOM 680 C C . VAL A 1 88 ? 12.449 4.618 -6.659 1.00 84.12 88 VAL A C 1
ATOM 682 O O . VAL A 1 88 ? 12.533 5.794 -6.301 1.00 84.12 88 VAL A O 1
ATOM 685 N N . LEU A 1 89 ? 11.467 3.809 -6.256 1.00 85.25 89 LEU A N 1
ATOM 686 C CA . LEU A 1 89 ? 10.418 4.188 -5.315 1.00 85.25 89 LEU A CA 1
ATOM 687 C C . LEU A 1 89 ? 10.671 3.549 -3.945 1.00 85.25 89 LEU A C 1
ATOM 689 O O . LEU A 1 89 ? 10.476 2.349 -3.762 1.00 85.25 89 LEU A O 1
ATOM 693 N N . ALA A 1 90 ? 11.056 4.359 -2.964 1.00 87.06 90 ALA A N 1
ATOM 694 C CA . ALA A 1 90 ? 11.112 3.945 -1.572 1.00 87.06 90 ALA A CA 1
ATOM 695 C C . ALA A 1 90 ? 9.732 4.116 -0.929 1.00 87.06 90 ALA A C 1
ATOM 697 O O . ALA A 1 90 ? 9.175 5.214 -0.903 1.00 87.06 90 ALA A O 1
ATOM 698 N N . VAL A 1 91 ? 9.186 3.028 -0.391 1.00 87.19 91 VAL A N 1
ATOM 699 C CA . VAL A 1 91 ? 7.882 3.008 0.279 1.00 87.19 91 VAL A CA 1
ATOM 700 C C . VAL A 1 91 ? 8.055 2.880 1.789 1.00 87.19 91 VAL A C 1
ATOM 702 O O . VAL A 1 91 ? 8.892 2.120 2.280 1.00 87.19 91 VAL A O 1
ATOM 705 N N . ASN A 1 92 ? 7.245 3.630 2.527 1.00 87.81 92 ASN A N 1
ATOM 706 C CA . ASN A 1 92 ? 7.098 3.516 3.964 1.00 87.81 92 ASN A CA 1
ATOM 707 C C . ASN A 1 92 ? 5.626 3.285 4.311 1.00 87.81 92 ASN A C 1
ATOM 709 O O . ASN A 1 92 ? 4.762 4.055 3.896 1.00 87.81 92 ASN A O 1
ATOM 713 N N . ILE A 1 93 ? 5.334 2.233 5.067 1.00 88.06 93 ILE A N 1
ATOM 714 C CA . ILE A 1 93 ? 3.977 1.881 5.481 1.00 88.06 93 ILE A CA 1
ATOM 715 C C . ILE A 1 93 ? 3.926 1.935 7.005 1.00 88.06 93 ILE A C 1
ATOM 717 O O . ILE A 1 93 ? 4.545 1.121 7.674 1.00 88.06 93 ILE A O 1
ATOM 721 N N . ARG A 1 94 ? 3.170 2.883 7.572 1.00 86.88 94 ARG A N 1
ATOM 722 C CA . ARG A 1 94 ? 2.995 3.047 9.033 1.00 86.88 94 ARG A CA 1
ATOM 723 C C . ARG A 1 94 ? 4.311 3.157 9.822 1.00 86.88 94 ARG A C 1
ATOM 725 O O . ARG A 1 94 ? 4.441 2.585 10.899 1.00 86.88 94 ARG A O 1
ATOM 732 N N . GLY A 1 95 ? 5.285 3.896 9.294 1.00 85.12 95 GLY A N 1
ATOM 733 C CA . GLY A 1 95 ? 6.613 4.033 9.901 1.00 85.12 95 GLY A CA 1
ATOM 734 C C . GLY A 1 95 ? 7.575 2.909 9.509 1.00 85.12 95 GLY A C 1
ATOM 735 O O . GLY A 1 95 ? 8.763 2.977 9.834 1.00 85.12 95 GLY A O 1
ATOM 736 N N . ASP A 1 96 ? 7.092 1.909 8.771 1.00 85.56 96 ASP A N 1
ATOM 737 C CA . ASP A 1 96 ? 7.868 0.763 8.345 1.00 85.56 96 ASP A CA 1
ATOM 738 C C . ASP A 1 96 ? 8.534 0.977 6.983 1.00 85.56 96 ASP A C 1
ATOM 740 O O . ASP A 1 96 ? 7.875 1.486 6.090 1.00 85.56 96 ASP A O 1
ATOM 744 N N . SER A 1 97 ? 9.812 0.633 6.781 1.00 84.19 97 SER A N 1
ATOM 745 C CA . SER A 1 97 ? 10.523 0.864 5.504 1.00 84.19 97 SER A CA 1
ATOM 746 C C . SER A 1 97 ? 11.700 -0.095 5.256 1.00 84.19 97 SER A C 1
ATOM 748 O O . SER A 1 97 ? 12.383 -0.520 6.183 1.00 84.19 97 SER A O 1
ATOM 750 N N . GLY A 1 98 ? 12.004 -0.403 3.993 1.00 73.12 98 GLY A N 1
ATOM 751 C CA . GLY A 1 98 ? 13.215 -1.153 3.612 1.00 73.12 98 GLY A CA 1
ATOM 752 C C . GLY A 1 98 ? 13.311 -2.596 4.149 1.00 73.12 98 GLY A C 1
ATOM 753 O O . GLY A 1 98 ? 12.387 -3.103 4.770 1.00 73.12 98 GLY A O 1
ATOM 754 N N . LEU A 1 99 ? 14.437 -3.264 3.860 1.00 68.88 99 LEU A N 1
ATOM 755 C CA . LEU A 1 99 ? 14.946 -4.520 4.458 1.00 68.88 99 LEU A CA 1
ATOM 756 C C . LEU A 1 99 ? 13.899 -5.542 4.959 1.00 68.88 99 LEU A C 1
ATOM 758 O O . LEU A 1 99 ? 13.941 -5.964 6.113 1.00 68.88 99 LEU A O 1
ATOM 762 N N . GLY A 1 100 ? 12.952 -5.943 4.108 1.00 64.00 100 GLY A N 1
ATOM 763 C CA . GLY A 1 100 ? 11.963 -6.982 4.441 1.00 64.00 100 GLY A CA 1
ATOM 764 C C . GLY A 1 100 ? 10.914 -6.579 5.484 1.00 64.00 100 GLY A C 1
ATOM 765 O O . GLY A 1 100 ? 10.050 -7.384 5.820 1.00 64.00 100 GLY A O 1
ATOM 766 N N . ARG A 1 101 ? 10.970 -5.336 5.963 1.00 76.94 101 ARG A N 1
ATOM 767 C CA . ARG A 1 101 ? 9.971 -4.705 6.820 1.00 76.94 101 ARG A CA 1
ATOM 768 C C . ARG A 1 101 ? 8.752 -4.310 5.984 1.00 76.94 101 ARG A C 1
ATOM 770 O O . ARG A 1 101 ? 7.647 -4.807 6.182 1.00 76.94 101 ARG A O 1
ATOM 777 N N . VAL A 1 102 ? 9.009 -3.570 4.902 1.00 83.19 102 VAL A N 1
ATOM 778 C CA . VAL A 1 102 ? 8.041 -3.414 3.812 1.00 83.19 102 VAL A CA 1
ATOM 779 C C . VAL A 1 102 ? 8.394 -4.363 2.682 1.00 83.19 102 VAL A C 1
ATOM 781 O O . VAL A 1 102 ? 9.522 -4.374 2.191 1.00 83.19 102 VAL A O 1
ATOM 784 N N . ASN A 1 103 ? 7.406 -5.147 2.261 1.00 84.94 103 ASN A N 1
ATOM 785 C CA . ASN A 1 103 ? 7.547 -6.085 1.165 1.00 84.94 103 ASN A CA 1
ATOM 786 C C . ASN A 1 103 ? 6.959 -5.497 -0.118 1.00 84.94 103 ASN A C 1
ATOM 788 O O . ASN A 1 103 ? 5.775 -5.163 -0.176 1.00 84.94 103 ASN A O 1
ATOM 792 N N . THR A 1 104 ? 7.785 -5.395 -1.147 1.00 84.88 104 THR A N 1
ATOM 793 C CA . THR A 1 104 ? 7.368 -5.029 -2.498 1.00 84.88 104 THR A CA 1
ATOM 794 C C . THR A 1 104 ? 7.592 -6.228 -3.397 1.00 84.88 104 THR A C 1
ATOM 796 O O . THR A 1 104 ? 8.701 -6.746 -3.454 1.00 84.88 104 THR A O 1
ATOM 799 N N . MET A 1 105 ? 6.552 -6.693 -4.087 1.00 88.38 105 MET A N 1
ATOM 800 C CA . MET A 1 105 ? 6.650 -7.816 -5.018 1.00 88.38 105 MET A CA 1
ATOM 801 C C . MET A 1 105 ? 6.126 -7.420 -6.391 1.00 88.38 105 MET A C 1
ATOM 803 O O . MET A 1 105 ? 5.126 -6.711 -6.494 1.00 88.38 105 MET A O 1
ATOM 807 N N . VAL A 1 106 ? 6.771 -7.940 -7.428 1.00 89.44 106 VAL A N 1
ATOM 808 C CA . VAL A 1 106 ? 6.261 -7.924 -8.800 1.00 89.44 106 VAL A CA 1
ATOM 809 C C . VAL A 1 106 ? 6.030 -9.373 -9.189 1.00 89.44 106 VAL A C 1
ATOM 811 O O . VAL A 1 106 ? 6.947 -10.183 -9.091 1.00 89.44 106 VAL A O 1
ATOM 814 N N . ASP A 1 107 ? 4.791 -9.713 -9.542 1.00 90.69 107 ASP A N 1
ATOM 815 C CA . ASP A 1 107 ? 4.393 -11.066 -9.958 1.00 90.69 107 ASP A CA 1
ATOM 816 C C . ASP A 1 107 ? 4.796 -12.180 -8.970 1.00 90.69 107 ASP A C 1
ATOM 818 O O . ASP A 1 107 ? 5.125 -13.301 -9.348 1.00 90.69 107 ASP A O 1
ATOM 822 N N . GLY A 1 108 ? 4.780 -11.867 -7.670 1.00 89.88 108 GLY A N 1
ATOM 823 C CA . GLY A 1 108 ? 5.159 -12.794 -6.596 1.00 89.88 108 GLY A CA 1
ATOM 824 C C . GLY A 1 108 ? 6.663 -12.879 -6.318 1.00 89.88 108 GLY A C 1
ATOM 825 O O . GLY A 1 108 ? 7.066 -13.545 -5.368 1.00 89.88 108 GLY A O 1
ATOM 826 N N . VAL A 1 109 ? 7.496 -12.174 -7.084 1.00 88.75 109 VAL A N 1
ATOM 827 C CA . VAL A 1 109 ? 8.937 -12.060 -6.840 1.00 88.75 109 VAL A CA 1
ATOM 828 C C . VAL A 1 109 ? 9.219 -10.806 -6.019 1.00 88.75 109 VAL A C 1
ATOM 830 O O . VAL A 1 109 ? 8.838 -9.699 -6.402 1.00 88.75 109 VAL A O 1
ATOM 833 N N . THR A 1 110 ? 9.896 -10.964 -4.882 1.00 87.62 110 THR A N 1
ATOM 834 C CA . THR A 1 110 ? 10.266 -9.851 -3.998 1.00 87.62 110 THR A CA 1
ATOM 835 C C . THR A 1 110 ? 11.290 -8.932 -4.656 1.00 87.62 110 THR A C 1
ATOM 837 O O . THR A 1 110 ? 12.356 -9.378 -5.073 1.00 87.62 110 THR A O 1
ATOM 840 N N . GLN A 1 111 ? 10.986 -7.642 -4.682 1.00 84.06 111 GLN A N 1
ATOM 841 C CA . GLN A 1 111 ? 11.872 -6.564 -5.090 1.00 84.06 111 GLN A CA 1
ATOM 842 C C . GLN A 1 111 ? 12.466 -5.930 -3.837 1.00 84.06 111 GLN A C 1
ATOM 844 O O . GLN A 1 111 ? 11.841 -5.074 -3.216 1.00 84.06 111 GLN A O 1
ATOM 849 N N . THR A 1 112 ? 13.663 -6.356 -3.446 1.00 79.88 112 THR A N 1
ATOM 850 C CA . THR A 1 112 ? 14.404 -5.716 -2.355 1.00 79.88 112 THR A CA 1
ATOM 851 C C . THR A 1 112 ? 15.506 -4.879 -2.973 1.00 79.88 112 THR A C 1
ATOM 853 O O . THR A 1 112 ? 16.477 -5.417 -3.501 1.00 79.88 112 THR A O 1
ATOM 856 N N . PHE A 1 113 ? 15.349 -3.560 -2.934 1.00 70.31 113 PHE A N 1
ATOM 857 C CA . PHE A 1 113 ? 16.364 -2.651 -3.445 1.00 70.31 113 PHE A CA 1
ATOM 858 C C . PHE A 1 113 ? 17.391 -2.307 -2.360 1.00 70.31 113 PHE A C 1
ATOM 860 O O . PHE A 1 113 ? 17.027 -1.938 -1.243 1.00 70.31 113 PHE A O 1
ATOM 867 N N . TYR A 1 114 ? 18.672 -2.397 -2.715 1.00 66.12 114 TYR A N 1
ATOM 868 C CA . TYR A 1 114 ? 19.806 -2.018 -1.879 1.00 66.12 114 TYR A CA 1
ATOM 869 C C . TYR A 1 114 ? 20.516 -0.822 -2.524 1.00 66.12 114 TYR A C 1
ATOM 871 O O . TYR A 1 114 ? 21.414 -1.009 -3.339 1.00 66.12 114 TYR A O 1
ATOM 879 N N . SER A 1 115 ? 20.138 0.407 -2.161 1.00 57.72 115 SER A N 1
ATOM 880 C CA . SER A 1 115 ? 21.010 1.568 -2.393 1.00 57.72 115 SER A CA 1
ATOM 881 C C . SER A 1 115 ? 21.739 1.892 -1.109 1.00 57.72 115 SER A C 1
ATOM 883 O O . SER A 1 115 ? 21.132 2.333 -0.136 1.00 57.72 115 SER A O 1
ATOM 885 N N . THR A 1 116 ? 23.056 1.756 -1.127 1.00 53.94 116 THR A N 1
ATOM 886 C CA . THR A 1 116 ? 23.903 2.604 -0.298 1.00 53.94 116 THR A CA 1
ATOM 887 C C . THR A 1 116 ? 24.010 3.937 -1.029 1.00 53.94 116 THR A C 1
ATOM 889 O O . THR A 1 116 ? 24.696 4.026 -2.046 1.00 53.94 116 THR A O 1
ATOM 892 N N . SER A 1 117 ? 23.305 4.968 -0.571 1.00 48.75 117 SER A N 1
ATOM 893 C CA . SER A 1 117 ? 23.658 6.333 -0.953 1.00 48.75 117 SER A CA 1
ATOM 894 C C . SER A 1 117 ? 25.019 6.633 -0.322 1.00 48.75 117 SER A C 1
ATOM 896 O O . SER A 1 117 ? 25.094 6.979 0.855 1.00 48.75 117 SER A O 1
ATOM 898 N N . ALA A 1 118 ? 26.102 6.420 -1.065 1.00 44.50 118 ALA A N 1
ATOM 899 C CA . ALA A 1 118 ? 27.320 7.166 -0.809 1.00 44.50 118 ALA A CA 1
ATOM 900 C C . ALA A 1 118 ? 27.074 8.547 -1.418 1.00 44.50 118 ALA A C 1
ATOM 902 O O . ALA A 1 118 ? 27.066 8.691 -2.638 1.00 44.50 118 ALA A O 1
ATOM 903 N N . ASP A 1 119 ? 26.756 9.513 -0.563 1.00 46.53 119 ASP A N 1
ATOM 904 C CA . ASP A 1 119 ? 26.906 10.922 -0.909 1.00 46.53 119 ASP A CA 1
ATOM 905 C C . ASP A 1 119 ? 28.408 11.140 -1.147 1.00 46.53 119 ASP A C 1
ATOM 907 O O . ASP A 1 119 ? 29.217 10.832 -0.265 1.00 46.53 119 ASP A O 1
ATOM 911 N N . ALA A 1 120 ? 28.784 11.531 -2.361 1.00 38.34 120 ALA A N 1
ATOM 912 C CA . ALA A 1 120 ? 30.157 11.836 -2.754 1.00 38.34 120 ALA A CA 1
ATOM 913 C C . ALA A 1 120 ? 30.210 13.258 -3.305 1.00 38.34 120 ALA A C 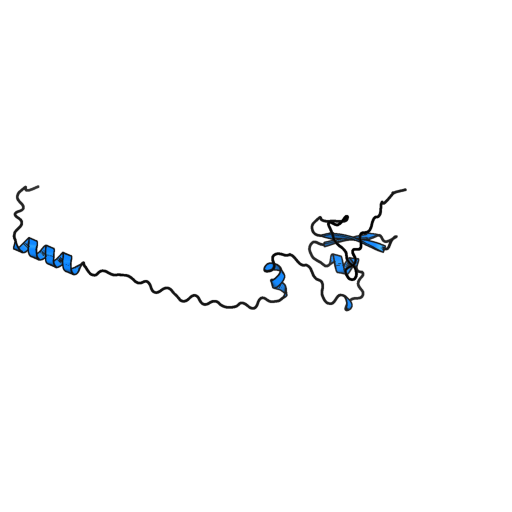1
ATOM 915 O O . ALA A 1 120 ? 29.313 13.597 -4.111 1.00 38.34 120 ALA A O 1
#

pLDDT: mean 72.62, std 13.21, range [38.34, 90.69]

Foldseek 3Di:
DDPDDDDDPVNVVVVVVVVVVVPPPPPPPPDDDDDDDDDDDDDPVCVCVVDPDNDWDDPPPVVDPDDPQVRQVVTPQKHWDADPVPRDIWIDHNNFTADPSDFDDDPNHTDHDDDPPPPD

Organism: Neisseria sicca (NCBI:txid490)

Secondary structure (DSSP, 8-state):
--S-----HHHHHHHHHHHHHT--------PPPP---------GGGGGGTSSS-------GGGS---HHHHHHTSTTEEEEE-TTT--EEEEETTEESTTTS--EETTEE----------